Protein AF-A0A087K608-F1 (afdb_monomer_lite)

Foldseek 3Di:
DAADDPVAWFWKFFQDPNDTAIWTFGDWDQDPVRKIKTWTFGDDVPDGTDIDIDIPPDPGIDGDDDPRYDDPDDD

pLDDT: mean 80.21, std 13.37, range [45.0, 92.0]

Radius of gyration: 11.94 Å; chains: 1; bounding box: 25×29×33 Å

Secondary structure (DSSP, 8-state):
-EE--GGG--EEEEEETTEEEEEEEEEEEE-TTS-EEEEEEEEETTEEEEEEEEETTSTTEEE---TT---PPP-

Structure (mmCIF, N/CA/C/O backbone):
data_AF-A0A087K608-F1
#
_entry.id   AF-A0A087K608-F1
#
loop_
_atom_site.group_PDB
_atom_site.id
_atom_site.type_symbol
_atom_site.label_atom_id
_atom_site.label_alt_id
_atom_site.label_comp_id
_atom_site.label_asym_id
_atom_site.label_entity_id
_atom_site.label_seq_id
_atom_site.pdbx_PDB_ins_code
_atom_site.Cartn_x
_atom_site.Cartn_y
_atom_site.Cartn_z
_atom_site.occupancy
_atom_site.B_iso_or_equiv
_atom_site.auth_seq_id
_atom_site.auth_comp_id
_atom_site.auth_asym_id
_atom_site.auth_atom_id
_atom_site.pdbx_PDB_model_num
ATOM 1 N N . MET A 1 1 ? 12.148 -6.910 -8.902 1.00 83.31 1 MET A N 1
ATOM 2 C CA . MET A 1 1 ? 11.841 -5.999 -7.777 1.00 83.31 1 MET A CA 1
ATOM 3 C C . MET A 1 1 ? 12.222 -4.540 -8.058 1.00 83.31 1 MET A C 1
ATOM 5 O O . MET A 1 1 ? 13.344 -4.258 -8.453 1.00 83.31 1 MET A O 1
ATOM 9 N N . HIS A 1 2 ? 11.294 -3.611 -7.825 1.00 86.06 2 HIS A N 1
ATOM 10 C CA . HIS A 1 2 ? 11.431 -2.156 -7.906 1.00 86.06 2 HIS A CA 1
ATOM 11 C C . HIS A 1 2 ? 11.141 -1.538 -6.530 1.00 86.06 2 HIS A C 1
ATOM 13 O O . HIS A 1 2 ? 10.104 -1.825 -5.938 1.00 86.06 2 HIS A O 1
ATOM 19 N N . ILE A 1 3 ? 12.035 -0.695 -6.010 1.00 88.88 3 ILE A N 1
ATOM 20 C CA . ILE A 1 3 ? 11.895 -0.062 -4.689 1.00 88.88 3 ILE A CA 1
ATOM 21 C C . ILE A 1 3 ? 11.516 1.405 -4.877 1.00 88.88 3 ILE A C 1
ATOM 23 O O . ILE A 1 3 ? 12.202 2.139 -5.586 1.00 88.88 3 ILE A O 1
ATOM 27 N N . TYR A 1 4 ? 10.452 1.845 -4.207 1.00 83.94 4 TYR A N 1
ATOM 28 C CA . TYR A 1 4 ? 9.999 3.228 -4.287 1.00 83.94 4 TYR A CA 1
ATOM 29 C C . TYR A 1 4 ? 10.778 4.122 -3.309 1.00 83.94 4 TYR A C 1
ATOM 31 O O . TYR A 1 4 ? 10.884 3.800 -2.114 1.00 83.94 4 TYR A O 1
ATOM 39 N N . PRO A 1 5 ? 11.288 5.281 -3.765 1.00 83.12 5 PRO A N 1
ATOM 40 C CA . PRO A 1 5 ? 11.953 6.229 -2.882 1.00 83.12 5 PRO A CA 1
ATOM 41 C C . PRO A 1 5 ? 10.964 6.768 -1.843 1.00 83.12 5 PRO A C 1
ATOM 43 O O . PRO A 1 5 ? 9.788 6.962 -2.142 1.00 83.12 5 PRO A O 1
ATOM 46 N N . ARG A 1 6 ? 11.437 7.030 -0.613 1.00 79.88 6 ARG A N 1
ATOM 47 C CA . ARG A 1 6 ? 10.585 7.357 0.556 1.00 79.88 6 ARG A CA 1
ATOM 48 C C . ARG A 1 6 ? 9.559 8.465 0.289 1.00 79.88 6 ARG A C 1
ATOM 50 O O . ARG A 1 6 ? 8.440 8.356 0.771 1.00 79.88 6 ARG A O 1
ATOM 57 N N . LEU A 1 7 ? 9.935 9.484 -0.486 1.00 79.19 7 LEU A N 1
ATOM 58 C CA . LEU A 1 7 ? 9.097 10.650 -0.792 1.00 79.19 7 LEU A CA 1
ATOM 59 C C . LEU A 1 7 ? 8.117 10.439 -1.960 1.00 79.19 7 LEU A C 1
ATOM 61 O O . LEU A 1 7 ? 7.285 11.301 -2.199 1.00 79.19 7 LEU A O 1
ATOM 65 N N . ARG A 1 8 ? 8.202 9.324 -2.698 1.00 81.12 8 ARG A N 1
ATOM 66 C CA . ARG A 1 8 ? 7.316 9.010 -3.840 1.00 81.12 8 ARG A CA 1
ATOM 67 C C . ARG A 1 8 ? 6.705 7.618 -3.724 1.00 81.12 8 ARG A C 1
ATOM 69 O O . ARG A 1 8 ? 6.519 6.921 -4.720 1.00 81.12 8 ARG A O 1
ATOM 76 N N . ARG A 1 9 ? 6.460 7.169 -2.495 1.00 84.88 9 ARG A N 1
ATOM 77 C CA . ARG A 1 9 ? 5.858 5.859 -2.264 1.00 84.88 9 ARG A CA 1
ATOM 78 C C . ARG A 1 9 ? 4.388 5.891 -2.678 1.00 84.88 9 ARG A C 1
ATOM 80 O O . ARG A 1 9 ? 3.653 6.738 -2.160 1.00 84.88 9 ARG A O 1
ATOM 87 N N . PRO A 1 10 ? 3.946 4.989 -3.572 1.00 85.06 10 PRO A N 1
ATOM 88 C CA . PRO A 1 10 ? 2.538 4.830 -3.871 1.00 85.06 10 PRO A CA 1
ATOM 89 C C . PRO A 1 10 ? 1.821 4.184 -2.686 1.00 85.06 10 PRO A C 1
ATOM 91 O O . PRO A 1 10 ? 2.414 3.830 -1.666 1.00 85.06 10 PRO A O 1
ATOM 94 N N . GLY A 1 11 ? 0.505 4.111 -2.781 1.00 86.75 11 GLY A N 1
ATOM 95 C CA . GLY A 1 11 ? -0.370 3.678 -1.711 1.00 86.75 11 GLY A CA 1
ATOM 96 C C . GLY A 1 11 ? -1.257 2.572 -2.227 1.00 86.75 11 GLY A C 1
ATOM 97 O O . GLY A 1 11 ? -1.565 2.493 -3.414 1.00 86.75 11 GLY A O 1
ATOM 98 N N . LEU A 1 12 ? -1.662 1.708 -1.313 1.00 87.88 12 LEU A N 1
ATOM 99 C CA . LEU A 1 12 ? -2.488 0.558 -1.620 1.00 87.88 12 LEU A CA 1
ATOM 100 C C . LEU A 1 12 ? -3.568 0.445 -0.554 1.00 87.88 12 LEU A C 1
ATOM 102 O O . LEU A 1 12 ? -3.260 0.439 0.638 1.00 87.88 12 LEU A O 1
ATOM 106 N N . TYR A 1 13 ? -4.831 0.353 -0.962 1.00 87.62 13 TYR A N 1
ATOM 107 C CA . TYR A 1 13 ? -5.892 -0.001 -0.033 1.00 87.62 13 TYR A CA 1
ATOM 108 C C . TYR A 1 13 ? -5.882 -1.506 0.182 1.00 87.62 13 TYR A C 1
ATOM 110 O O . TYR A 1 13 ? -6.032 -2.295 -0.749 1.00 87.62 13 TYR A O 1
ATOM 118 N N . ILE A 1 14 ? -5.736 -1.901 1.437 1.00 88.94 14 ILE A N 1
ATOM 119 C CA . ILE A 1 14 ? -5.779 -3.289 1.873 1.00 88.94 14 ILE A CA 1
ATOM 120 C C . ILE A 1 14 ? -6.948 -3.483 2.829 1.00 88.94 14 ILE A C 1
ATOM 122 O O . ILE A 1 14 ? -7.283 -2.597 3.617 1.00 88.94 14 ILE A O 1
ATOM 126 N N . ARG A 1 15 ? -7.582 -4.650 2.790 1.00 87.56 15 ARG A N 1
ATOM 127 C CA . ARG A 1 15 ? -8.631 -5.004 3.739 1.00 87.56 15 ARG A CA 1
ATOM 128 C C . ARG A 1 15 ? -8.015 -5.738 4.921 1.00 87.56 15 ARG A C 1
ATOM 130 O O . ARG A 1 15 ? -7.511 -6.848 4.789 1.00 87.56 15 ARG A O 1
ATOM 137 N N . HIS A 1 16 ? -8.069 -5.120 6.092 1.00 83.44 16 HIS A N 1
ATOM 138 C CA . HIS A 1 16 ? -7.545 -5.660 7.338 1.00 83.44 16 HIS A CA 1
ATOM 139 C C . HIS A 1 16 ? -8.654 -5.680 8.390 1.00 83.44 16 HIS A C 1
ATOM 141 O O . HIS A 1 16 ? -9.270 -4.652 8.667 1.00 83.44 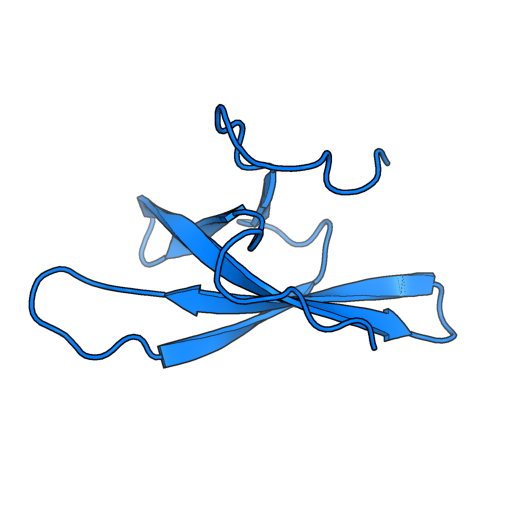16 HIS A O 1
ATOM 147 N N . LYS A 1 17 ? -8.931 -6.854 8.974 1.00 83.69 17 LYS A N 1
ATOM 148 C CA . LYS A 1 17 ? -10.003 -7.045 9.975 1.00 83.69 17 LYS A CA 1
ATOM 149 C C . LYS A 1 17 ? -11.352 -6.447 9.534 1.00 83.69 17 LYS A C 1
ATOM 151 O O . LYS A 1 17 ? -12.020 -5.747 10.287 1.00 83.69 17 LYS A O 1
ATOM 156 N N . GLY A 1 18 ? -11.717 -6.665 8.271 1.00 85.81 18 GLY A N 1
ATOM 157 C CA . GLY A 1 18 ? -12.973 -6.179 7.692 1.00 85.81 18 GLY A CA 1
ATOM 158 C C . GLY A 1 18 ? -12.981 -4.709 7.255 1.00 85.81 18 GLY A C 1
ATOM 159 O O . GLY A 1 18 ? -13.866 -4.345 6.478 1.00 85.81 18 GLY A O 1
ATOM 160 N N . LYS A 1 19 ? -11.988 -3.898 7.647 1.00 86.69 19 LYS A N 1
ATOM 161 C CA . LYS A 1 19 ? -11.872 -2.473 7.299 1.00 86.69 19 LYS A CA 1
ATOM 162 C C . LYS A 1 19 ? -10.856 -2.246 6.181 1.00 86.69 19 LYS A C 1
ATOM 164 O O . LYS A 1 19 ? -9.866 -2.966 6.088 1.00 86.69 19 LYS A O 1
ATOM 169 N N . TRP A 1 20 ? -11.094 -1.243 5.342 1.00 86.25 20 TRP A N 1
ATOM 170 C CA . TRP A 1 20 ? -10.108 -0.786 4.363 1.00 86.25 20 TRP A CA 1
ATOM 171 C C . TRP A 1 20 ? -9.106 0.145 5.038 1.00 86.25 20 TRP A C 1
ATOM 173 O O . TRP A 1 20 ? -9.499 1.085 5.724 1.00 86.25 20 TRP A O 1
ATOM 183 N N . LEU A 1 21 ? -7.821 -0.126 4.845 1.00 86.88 21 LEU A N 1
ATOM 184 C CA . LEU A 1 21 ? -6.714 0.678 5.344 1.00 86.88 21 LEU A CA 1
ATOM 185 C C . LEU A 1 21 ? -5.818 1.064 4.178 1.00 86.88 21 LEU A C 1
ATOM 187 O O . LEU A 1 21 ? -5.565 0.247 3.294 1.00 86.88 21 LEU A 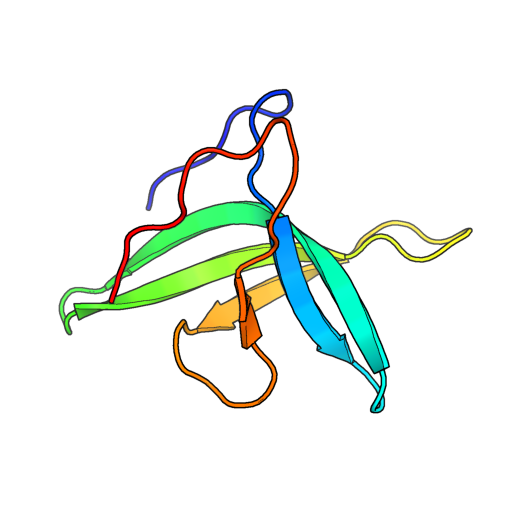O 1
ATOM 191 N N . ARG A 1 22 ? -5.323 2.299 4.189 1.00 86.06 22 ARG A N 1
ATOM 192 C CA . ARG A 1 22 ? -4.318 2.752 3.231 1.00 86.06 22 ARG A CA 1
ATOM 193 C C . ARG A 1 22 ? -2.935 2.369 3.748 1.00 86.06 22 ARG A C 1
ATOM 195 O O . ARG A 1 22 ? -2.509 2.867 4.783 1.00 86.06 22 ARG A O 1
ATOM 202 N N . ALA A 1 23 ? -2.249 1.498 3.024 1.00 87.94 23 ALA A N 1
ATOM 203 C CA . ALA A 1 23 ? -0.870 1.118 3.283 1.00 87.94 23 ALA A CA 1
ATOM 204 C C . ALA A 1 23 ? 0.077 1.823 2.304 1.00 87.94 23 ALA A C 1
ATOM 206 O O . ALA A 1 23 ? -0.315 2.174 1.189 1.00 87.94 23 ALA A O 1
ATOM 207 N N . THR A 1 24 ? 1.324 2.028 2.718 1.00 89.25 24 THR A N 1
ATOM 208 C CA . THR A 1 24 ? 2.346 2.692 1.901 1.00 89.25 24 THR A CA 1
ATOM 209 C C . THR A 1 24 ? 3.189 1.645 1.190 1.00 89.25 24 THR A C 1
ATOM 211 O O . THR A 1 24 ? 3.843 0.844 1.847 1.00 89.25 24 THR A O 1
ATOM 214 N N . VAL A 1 25 ? 3.226 1.654 -0.138 1.00 89.69 25 VAL A N 1
ATOM 215 C CA . VAL A 1 25 ? 4.008 0.700 -0.931 1.00 89.69 25 VAL A CA 1
ATOM 216 C C . VAL A 1 25 ? 5.490 1.064 -0.868 1.00 89.69 25 VAL A C 1
ATOM 218 O O . VAL A 1 25 ? 5.906 2.158 -1.247 1.00 89.69 25 VAL A O 1
ATOM 221 N N . THR A 1 26 ? 6.308 0.139 -0.383 1.00 90.19 26 THR A N 1
ATOM 222 C CA . THR A 1 26 ? 7.762 0.297 -0.283 1.00 90.19 26 THR A CA 1
ATOM 223 C C . THR A 1 26 ? 8.470 -0.279 -1.500 1.00 90.19 26 THR A C 1
ATOM 225 O O . THR A 1 26 ? 9.455 0.295 -1.963 1.00 90.19 26 THR A O 1
ATOM 228 N N . SER A 1 27 ? 7.948 -1.370 -2.054 1.00 90.25 27 SER A N 1
ATOM 229 C CA . SER A 1 27 ? 8.466 -1.992 -3.265 1.00 90.25 27 SER A CA 1
ATOM 230 C C . SER A 1 27 ? 7.388 -2.775 -4.011 1.00 90.25 27 SER A C 1
ATOM 232 O O . SER A 1 27 ? 6.355 -3.160 -3.462 1.00 90.25 27 SER A O 1
ATOM 234 N N . ARG A 1 28 ? 7.650 -3.001 -5.293 1.00 90.00 28 ARG A N 1
ATOM 235 C CA . ARG A 1 28 ? 6.879 -3.838 -6.203 1.00 90.00 28 ARG A CA 1
ATOM 236 C C . ARG A 1 28 ? 7.786 -4.948 -6.702 1.00 90.00 28 ARG A C 1
ATOM 238 O O . ARG A 1 28 ? 8.885 -4.667 -7.170 1.00 90.00 28 ARG A O 1
ATOM 245 N N . ASP A 1 29 ? 7.331 -6.184 -6.664 1.00 91.44 29 ASP A N 1
ATOM 246 C CA . ASP A 1 29 ? 7.992 -7.290 -7.333 1.00 91.44 29 ASP A CA 1
ATOM 247 C C . ASP A 1 29 ? 7.124 -7.828 -8.461 1.00 91.44 29 ASP A C 1
ATOM 249 O O . ASP A 1 29 ? 5.909 -7.943 -8.315 1.00 91.44 29 ASP A O 1
ATOM 253 N N . THR A 1 30 ? 7.754 -8.110 -9.594 1.00 91.25 30 THR A N 1
ATOM 254 C CA . THR A 1 30 ? 7.101 -8.715 -10.755 1.00 91.25 30 THR A CA 1
ATOM 255 C C . THR A 1 30 ? 7.752 -10.071 -10.935 1.00 91.25 30 THR A C 1
ATOM 257 O O . THR A 1 30 ? 8.950 -10.150 -11.205 1.00 91.25 30 THR A O 1
ATOM 260 N N . HIS A 1 31 ? 6.970 -11.121 -10.735 1.00 87.00 31 HIS A N 1
ATOM 261 C CA . HIS A 1 31 ? 7.422 -12.498 -10.826 1.00 87.00 31 HIS A CA 1
ATOM 262 C C . HIS A 1 31 ? 7.405 -12.973 -12.289 1.00 87.00 31 HIS A C 1
ATOM 264 O O . HIS A 1 31 ? 6.711 -12.409 -13.135 1.00 87.00 31 HIS A O 1
ATOM 270 N N . HIS A 1 32 ? 8.180 -14.019 -12.597 1.00 90.50 32 HIS A N 1
ATOM 271 C CA . HIS A 1 32 ? 8.285 -14.578 -13.954 1.00 90.50 32 HIS A CA 1
ATOM 272 C C . HIS A 1 32 ? 6.962 -15.140 -14.500 1.00 90.50 32 HIS A C 1
ATOM 274 O O . HIS A 1 32 ? 6.797 -15.232 -15.712 1.00 90.50 32 HIS A O 1
ATOM 280 N N . ASP A 1 33 ? 6.025 -15.494 -13.620 1.00 89.12 33 ASP A N 1
ATOM 281 C CA . ASP A 1 33 ? 4.668 -15.950 -13.946 1.00 89.12 33 ASP A CA 1
ATOM 282 C C . ASP A 1 33 ? 3.697 -14.794 -14.263 1.00 89.12 33 ASP A C 1
ATOM 284 O O . ASP A 1 33 ? 2.515 -15.020 -14.514 1.00 89.12 33 ASP A O 1
ATOM 288 N N . GLY A 1 34 ? 4.184 -13.548 -14.250 1.00 85.62 34 GLY A N 1
ATOM 289 C CA . GLY A 1 34 ? 3.398 -12.347 -14.520 1.00 85.62 34 GLY A CA 1
ATOM 290 C C . GLY A 1 34 ? 2.647 -11.806 -13.304 1.00 85.62 34 GLY A C 1
ATOM 291 O O . GLY A 1 34 ? 2.020 -10.750 -13.397 1.00 85.62 34 GLY A O 1
ATOM 292 N N . HIS A 1 35 ? 2.712 -12.463 -12.141 1.00 88.69 35 HIS A N 1
ATOM 293 C CA . HIS A 1 35 ? 2.078 -11.933 -10.940 1.00 88.69 35 HIS A CA 1
ATOM 294 C C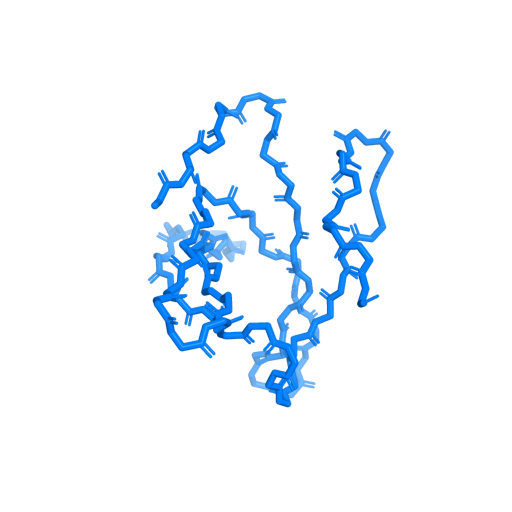 . HIS A 1 35 ? 2.894 -10.799 -10.317 1.00 88.69 35 HIS A C 1
ATOM 296 O O . HIS A 1 35 ? 4.125 -10.807 -10.287 1.00 88.69 35 HIS A O 1
ATOM 302 N N . VAL A 1 36 ? 2.176 -9.801 -9.798 1.00 90.81 36 VAL A N 1
ATOM 303 C CA . VAL A 1 36 ? 2.767 -8.633 -9.143 1.00 90.81 36 VAL A CA 1
ATOM 304 C C . VAL A 1 36 ? 2.511 -8.700 -7.645 1.00 90.81 36 VAL A C 1
ATOM 306 O O . VAL A 1 36 ? 1.369 -8.846 -7.208 1.00 90.81 36 VAL A O 1
ATOM 309 N N . THR A 1 37 ? 3.569 -8.540 -6.861 1.00 91.56 37 THR A N 1
ATOM 310 C CA . THR A 1 37 ? 3.527 -8.493 -5.400 1.00 91.56 37 THR A CA 1
ATOM 311 C C . THR A 1 37 ? 3.934 -7.104 -4.925 1.00 91.56 37 THR A C 1
ATOM 313 O O . THR A 1 37 ? 5.002 -6.603 -5.259 1.00 91.56 37 THR A O 1
ATOM 316 N N . TYR A 1 38 ? 3.098 -6.462 -4.120 1.00 90.88 38 TYR A N 1
ATOM 317 C CA . TYR A 1 38 ? 3.392 -5.179 -3.493 1.00 90.88 38 TYR A CA 1
ATOM 318 C C . TYR A 1 38 ? 3.789 -5.389 -2.040 1.00 90.88 38 TYR A C 1
ATOM 320 O O . TYR A 1 38 ? 3.013 -5.927 -1.250 1.00 90.88 38 TYR A O 1
ATOM 328 N N . HIS A 1 39 ? 4.977 -4.922 -1.670 1.00 92.00 39 HIS A N 1
ATOM 329 C CA . HIS A 1 39 ? 5.368 -4.816 -0.274 1.00 92.00 39 HIS A CA 1
ATOM 330 C C . HIS A 1 39 ? 4.894 -3.475 0.249 1.00 92.00 39 HIS A C 1
ATOM 332 O O . HIS A 1 39 ? 5.165 -2.427 -0.341 1.00 92.00 39 HIS A O 1
ATOM 338 N N . VAL A 1 40 ? 4.175 -3.513 1.359 1.00 90.56 40 VAL A N 1
ATOM 339 C CA . VAL A 1 40 ? 3.591 -2.331 1.967 1.00 90.56 40 VAL A CA 1
ATOM 340 C C . VAL A 1 40 ? 3.979 -2.242 3.428 1.00 90.56 40 VAL A C 1
ATOM 342 O O . VAL A 1 40 ? 4.093 -3.256 4.114 1.00 90.56 40 VAL A O 1
ATOM 345 N N . ASP A 1 41 ? 4.151 -1.017 3.896 1.00 90.06 41 ASP A N 1
ATOM 346 C CA . ASP A 1 41 ? 4.210 -0.684 5.306 1.00 90.06 41 ASP A CA 1
ATOM 347 C C . ASP A 1 41 ? 2.819 -0.234 5.761 1.00 90.06 41 ASP A C 1
ATOM 349 O O . ASP A 1 41 ? 2.209 0.665 5.165 1.00 90.06 41 ASP A O 1
ATOM 353 N N . ILE A 1 42 ? 2.288 -0.911 6.777 1.00 86.06 42 ILE A N 1
ATOM 354 C CA . ILE A 1 42 ? 0.964 -0.624 7.327 1.00 86.06 42 ILE A CA 1
ATOM 355 C C . ILE A 1 42 ? 1.156 0.086 8.659 1.00 86.06 42 ILE A C 1
ATOM 357 O O . ILE A 1 42 ? 1.367 -0.560 9.685 1.00 86.06 42 ILE A O 1
ATOM 361 N N . ALA A 1 43 ? 1.061 1.410 8.643 1.00 80.44 43 ALA A N 1
ATOM 362 C CA . ALA A 1 43 ? 1.042 2.201 9.862 1.00 80.44 43 ALA A CA 1
ATOM 363 C C . ALA A 1 43 ? -0.341 2.108 10.527 1.00 80.44 43 ALA A C 1
ATOM 365 O O . ALA A 1 43 ? -1.372 2.295 9.878 1.00 80.44 43 ALA A O 1
ATOM 366 N N . PHE A 1 44 ? -0.355 1.837 11.830 1.00 73.56 44 PHE A N 1
ATOM 367 C CA . PHE A 1 44 ? -1.537 1.987 12.676 1.00 73.56 44 PHE A CA 1
ATOM 368 C C . PHE A 1 44 ? -1.272 3.134 13.641 1.00 73.56 44 PHE A C 1
ATOM 370 O O . PHE A 1 44 ? -0.139 3.305 14.092 1.00 73.56 44 PHE A O 1
ATOM 377 N N . GLU A 1 45 ? -2.304 3.905 13.966 1.00 66.69 45 GLU A N 1
ATOM 378 C CA . GLU A 1 45 ? -2.201 4.978 14.956 1.00 66.69 45 GLU A CA 1
ATOM 379 C C . GLU A 1 45 ? -1.551 4.445 16.247 1.00 66.69 45 GLU A C 1
ATOM 381 O O . GLU A 1 45 ? -2.025 3.477 16.846 1.00 66.69 45 GLU A O 1
ATOM 386 N N . GLY A 1 46 ? -0.403 5.022 16.619 1.00 62.81 46 GLY A N 1
ATOM 387 C CA . GLY A 1 46 ? 0.347 4.650 17.822 1.00 62.81 46 GLY A CA 1
ATOM 388 C C . GLY A 1 46 ? 1.162 3.348 17.759 1.00 62.81 46 GLY A C 1
ATOM 389 O O . GLY A 1 46 ? 1.639 2.907 18.803 1.00 62.81 46 GLY A O 1
ATOM 390 N N . LYS A 1 47 ? 1.346 2.709 16.591 1.00 68.62 47 LYS A N 1
ATOM 391 C CA . LYS A 1 47 ? 2.193 1.505 16.456 1.00 68.62 47 LYS A CA 1
ATOM 392 C C . LYS A 1 47 ? 3.204 1.627 15.323 1.00 68.62 47 LYS A C 1
ATOM 394 O O . LYS A 1 47 ? 2.892 2.160 14.260 1.00 68.62 47 LYS A O 1
ATOM 399 N N . SER A 1 48 ? 4.393 1.057 15.535 1.00 68.31 48 SER A N 1
ATOM 400 C CA . SER A 1 48 ? 5.367 0.839 14.463 1.00 68.31 48 SER A CA 1
ATOM 401 C C . SER A 1 48 ? 4.700 0.063 13.331 1.00 68.31 48 SER A C 1
ATOM 403 O O . SER A 1 48 ? 4.083 -0.980 13.571 1.00 68.31 48 SER A O 1
ATOM 405 N N . GLY A 1 49 ? 4.792 0.601 12.114 1.00 72.62 49 GLY A N 1
ATOM 406 C CA . GLY A 1 49 ? 4.298 -0.080 10.928 1.00 72.62 49 GLY A CA 1
ATOM 407 C C . GLY A 1 49 ? 4.957 -1.449 10.786 1.00 72.62 49 GLY A C 1
ATOM 408 O O . GLY A 1 49 ? 6.114 -1.633 11.168 1.00 72.62 49 GLY A O 1
ATOM 409 N N . TYR A 1 50 ? 4.202 -2.431 10.298 1.00 81.50 50 TYR A N 1
ATOM 410 C CA . TYR A 1 50 ? 4.780 -3.714 9.912 1.00 81.50 50 TYR A CA 1
ATOM 411 C C . TYR A 1 50 ? 4.702 -3.891 8.401 1.00 81.50 50 TYR A C 1
ATOM 413 O O . TYR A 1 50 ? 3.713 -3.526 7.755 1.00 81.50 50 TYR A O 1
ATOM 421 N N . GLY A 1 51 ? 5.763 -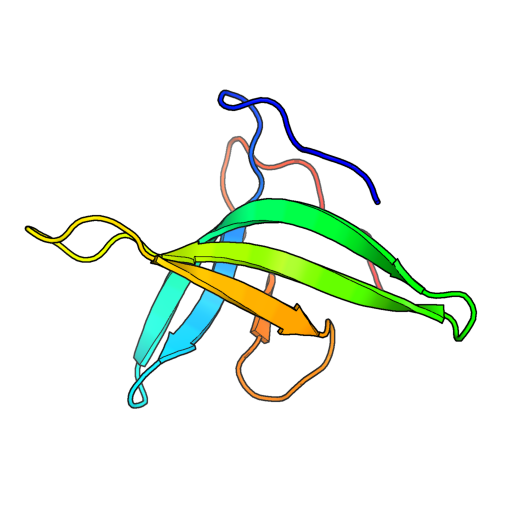4.482 7.855 1.00 87.31 51 GLY A N 1
ATOM 422 C CA . GLY A 1 51 ? 5.856 -4.835 6.449 1.00 87.31 51 GLY A CA 1
ATOM 423 C C . GLY A 1 51 ? 4.992 -6.050 6.130 1.00 87.31 51 GLY A C 1
ATOM 424 O O . GLY A 1 51 ? 5.027 -7.056 6.841 1.00 87.31 51 GLY A O 1
ATOM 425 N N . ARG A 1 52 ? 4.227 -5.987 5.041 1.00 89.88 52 ARG A N 1
ATOM 426 C CA . ARG A 1 52 ? 3.505 -7.144 4.503 1.00 89.88 52 ARG A CA 1
ATOM 427 C C . ARG A 1 52 ? 3.483 -7.112 2.983 1.00 89.88 52 ARG A C 1
ATOM 429 O O . ARG A 1 52 ? 3.454 -6.044 2.384 1.00 89.88 52 ARG A O 1
ATOM 436 N N . ALA A 1 53 ? 3.493 -8.289 2.371 1.00 91.31 53 ALA A N 1
ATOM 437 C CA . ALA A 1 53 ? 3.363 -8.450 0.931 1.00 91.31 53 ALA A CA 1
ATOM 438 C C . ALA A 1 53 ? 1.910 -8.778 0.557 1.00 91.31 53 ALA A C 1
ATOM 440 O O . ALA A 1 53 ? 1.255 -9.574 1.234 1.00 91.31 53 ALA A O 1
ATOM 441 N N . TYR A 1 54 ? 1.417 -8.159 -0.511 1.00 89.94 54 TYR A N 1
ATOM 442 C CA . TYR A 1 54 ? 0.084 -8.373 -1.068 1.00 89.94 54 TYR A CA 1
ATOM 443 C C . TYR A 1 54 ? 0.194 -8.600 -2.569 1.00 89.94 54 TYR A C 1
ATOM 445 O O . TYR A 1 54 ? 0.821 -7.806 -3.267 1.00 89.94 54 TYR A O 1
ATOM 453 N N . ARG A 1 55 ? -0.442 -9.653 -3.079 1.00 90.56 55 ARG A N 1
ATOM 454 C CA . ARG A 1 55 ? -0.507 -9.895 -4.517 1.00 90.56 55 ARG A CA 1
ATOM 455 C C . ARG A 1 55 ? -1.567 -8.996 -5.150 1.00 90.56 55 ARG A C 1
ATOM 457 O O . ARG A 1 55 ? -2.667 -8.849 -4.619 1.00 90.56 55 ARG A O 1
ATOM 464 N N . TRP A 1 56 ? -1.241 -8.393 -6.285 1.00 86.69 56 TRP A N 1
ATOM 465 C CA . TRP A 1 56 ? -2.203 -7.641 -7.082 1.00 86.69 56 TRP A CA 1
ATOM 466 C C . TRP A 1 56 ? -3.344 -8.547 -7.562 1.00 86.69 56 TRP A C 1
ATOM 468 O O . TRP A 1 56 ? -3.121 -9.712 -7.889 1.00 86.69 56 TRP A O 1
ATOM 478 N N . GLY A 1 57 ? -4.573 -8.028 -7.560 1.00 84.19 57 GLY A N 1
ATOM 479 C CA . GLY A 1 57 ? -5.776 -8.782 -7.932 1.00 84.19 57 GLY A CA 1
ATOM 480 C C . GLY A 1 57 ? -6.302 -9.754 -6.866 1.00 84.19 57 GLY A C 1
ATOM 481 O O . GLY A 1 57 ? -7.372 -10.329 -7.046 1.00 84.19 57 GLY A O 1
ATOM 482 N N . GLN A 1 58 ? -5.612 -9.937 -5.731 1.00 88.81 58 GLN A N 1
ATOM 483 C CA . GLN A 1 58 ? -6.148 -10.777 -4.656 1.00 88.81 58 GLN A CA 1
ATOM 484 C C . GLN A 1 58 ? -7.324 -10.081 -3.930 1.00 88.81 58 GLN A C 1
ATOM 486 O O . GLN A 1 58 ? -7.350 -8.847 -3.820 1.00 88.81 58 GLN A O 1
ATOM 491 N N . PRO A 1 59 ? -8.271 -10.838 -3.344 1.00 88.44 59 PRO A N 1
ATOM 492 C CA . PRO A 1 59 ? -9.359 -10.264 -2.559 1.00 88.44 59 PRO A CA 1
ATOM 493 C C .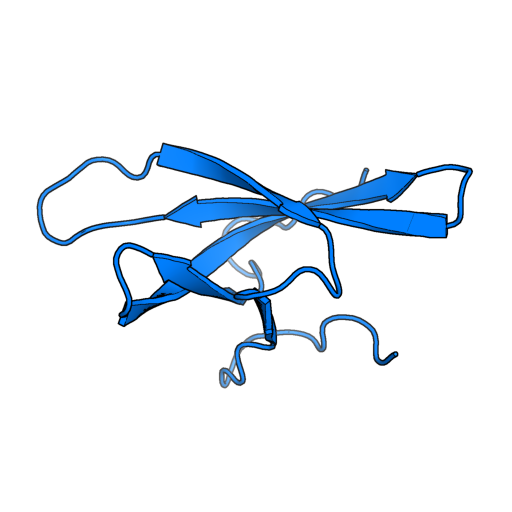 PRO A 1 59 ? -8.850 -9.360 -1.431 1.00 88.44 59 PRO A C 1
ATOM 495 O O . PRO A 1 59 ? -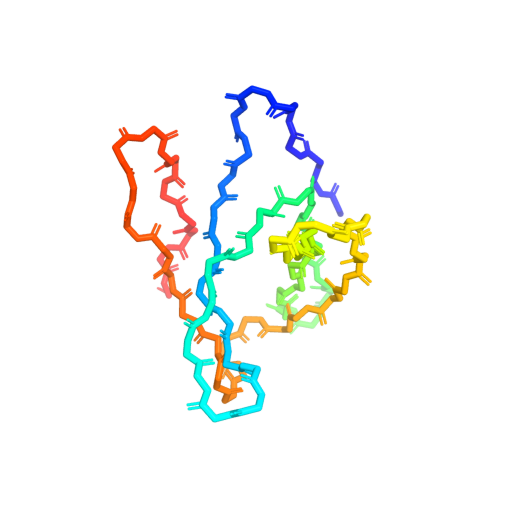7.956 -9.720 -0.665 1.00 88.44 59 PRO A O 1
ATOM 498 N N . GLY A 1 60 ? -9.453 -8.177 -1.301 1.00 85.88 60 GLY A N 1
ATOM 499 C CA . GLY A 1 60 ? -9.067 -7.220 -0.265 1.00 85.88 60 GLY A CA 1
ATOM 500 C C . GLY A 1 60 ? -7.841 -6.370 -0.606 1.00 85.88 60 GLY A C 1
ATOM 501 O O . GLY A 1 60 ? -7.253 -5.806 0.310 1.00 85.88 60 GLY A O 1
ATOM 502 N N . VAL A 1 61 ? -7.469 -6.246 -1.882 1.00 87.50 61 VAL A N 1
ATOM 503 C CA . VAL A 1 61 ? -6.450 -5.302 -2.371 1.00 87.50 61 VAL A CA 1
ATOM 504 C C . VAL A 1 61 ? -7.062 -4.400 -3.438 1.00 87.50 61 VAL A C 1
ATOM 506 O O . VAL A 1 61 ? -7.763 -4.884 -4.323 1.00 87.50 61 VAL A O 1
ATOM 509 N N . ARG A 1 62 ? -6.840 -3.085 -3.337 1.00 84.94 62 ARG A N 1
ATOM 510 C CA . ARG A 1 62 ? -7.325 -2.071 -4.285 1.00 84.94 62 ARG A CA 1
ATOM 511 C C . ARG A 1 62 ? -6.327 -0.927 -4.436 1.00 84.94 62 ARG A C 1
ATOM 513 O O . ARG A 1 62 ? -5.579 -0.620 -3.508 1.00 84.94 62 ARG A O 1
ATOM 520 N N . TYR A 1 63 ? -6.367 -0.267 -5.589 1.00 79.00 63 TYR A N 1
ATOM 521 C CA . TYR A 1 63 ? -5.599 0.949 -5.848 1.00 79.00 63 TYR A CA 1
ATOM 522 C C . TYR A 1 63 ? -5.959 2.067 -4.863 1.00 79.00 63 TYR A C 1
ATOM 524 O O . TYR A 1 63 ? -7.145 2.278 -4.606 1.00 79.00 63 TYR A O 1
ATOM 532 N N . ALA A 1 64 ? -4.966 2.795 -4.337 1.00 72.00 64 ALA A N 1
ATOM 533 C CA . ALA A 1 64 ? -5.222 4.012 -3.572 1.00 72.00 64 ALA A CA 1
ATOM 534 C C . ALA A 1 64 ? -5.087 5.247 -4.467 1.00 72.00 64 ALA A C 1
ATOM 536 O O . ALA A 1 64 ? -3.986 5.606 -4.874 1.00 72.00 64 ALA A O 1
ATOM 537 N N . TYR A 1 65 ? -6.205 5.921 -4.738 1.00 61.50 65 TYR A N 1
ATOM 538 C CA . TYR A 1 65 ? -6.192 7.225 -5.396 1.00 61.50 65 TYR A CA 1
ATOM 539 C C . TYR A 1 65 ? -5.686 8.270 -4.391 1.00 61.50 65 TYR A C 1
ATOM 541 O O . TYR A 1 65 ? -6.296 8.471 -3.341 1.00 61.50 65 TYR A O 1
ATOM 549 N N . GLY A 1 66 ? -4.545 8.897 -4.666 1.00 51.03 66 GLY A N 1
ATOM 550 C CA . GLY A 1 66 ? -3.975 9.943 -3.821 1.00 51.03 66 GLY A CA 1
ATOM 551 C C . GLY A 1 66 ? -3.259 11.000 -4.665 1.00 51.03 66 GLY A C 1
ATOM 552 O O . GLY A 1 66 ? -2.702 10.641 -5.700 1.00 51.03 66 GLY A O 1
ATOM 553 N N . PRO A 1 67 ? -3.255 12.276 -4.232 1.00 45.50 67 PRO A N 1
ATOM 554 C CA . PRO A 1 67 ? -2.811 13.420 -5.042 1.00 45.50 67 PRO A CA 1
ATOM 555 C C . PRO A 1 67 ? -1.335 13.367 -5.474 1.00 45.50 67 PRO A C 1
ATOM 557 O O . PRO A 1 67 ? -0.982 13.965 -6.481 1.00 45.50 67 PRO A O 1
ATOM 560 N N . ASP A 1 68 ? -0.496 12.608 -4.763 1.00 48.34 68 ASP A N 1
ATOM 561 C CA . ASP A 1 68 ? 0.951 12.488 -5.013 1.00 48.34 68 ASP A CA 1
ATOM 562 C C . ASP A 1 68 ? 1.390 11.093 -5.493 1.00 48.34 68 ASP A C 1
ATOM 564 O O . ASP A 1 68 ? 2.577 10.758 -5.464 1.00 48.34 68 ASP A O 1
ATOM 568 N N . GLN A 1 69 ? 0.453 10.221 -5.878 1.00 54.59 69 GLN A N 1
ATOM 569 C CA . GLN A 1 69 ? 0.781 8.823 -6.162 1.00 54.59 69 GLN A CA 1
ATOM 570 C C . GLN A 1 69 ? 0.739 8.533 -7.653 1.00 54.59 69 GLN A C 1
ATOM 572 O O . GLN A 1 69 ? -0.317 8.543 -8.278 1.00 54.59 69 GLN A O 1
ATOM 577 N N . GLY A 1 70 ? 1.929 8.262 -8.203 1.00 50.16 70 GLY A N 1
ATOM 578 C CA . GLY A 1 70 ? 2.080 7.711 -9.541 1.00 50.16 70 GLY A CA 1
ATOM 579 C C . GLY A 1 70 ? 1.174 6.496 -9.702 1.00 50.16 70 GLY A C 1
ATOM 580 O O . GLY A 1 70 ? 1.114 5.650 -8.806 1.00 50.16 70 GLY A O 1
ATOM 581 N N . GLN A 1 71 ? 0.465 6.465 -10.828 1.00 53.25 71 GLN A N 1
ATOM 582 C CA . GLN A 1 71 ? -0.434 5.391 -11.228 1.00 53.25 71 GLN A CA 1
ATOM 583 C C . GLN A 1 71 ? 0.250 4.042 -10.968 1.00 53.25 71 GLN A C 1
ATOM 585 O O . GLN A 1 71 ? 1.319 3.761 -11.517 1.00 53.25 71 GLN A O 1
ATOM 590 N N . LEU A 1 72 ? -0.320 3.219 -10.078 1.00 57.56 72 LEU A N 1
ATOM 591 C CA . LEU A 1 72 ? 0.011 1.794 -10.110 1.00 57.56 72 LEU A CA 1
ATOM 592 C C . LEU A 1 72 ? -0.466 1.319 -11.488 1.00 57.56 72 LEU A C 1
ATOM 594 O O . LEU A 1 72 ? -1.512 1.791 -11.931 1.00 57.56 72 LEU A O 1
ATOM 598 N N . PRO A 1 73 ? 0.324 0.491 -12.188 1.00 50.84 73 PRO A N 1
ATOM 599 C CA . PRO A 1 73 ? 0.007 0.088 -13.551 1.00 50.84 73 PRO A CA 1
ATOM 600 C C . PRO A 1 73 ? -1.440 -0.392 -13.631 1.00 50.84 73 PRO A C 1
ATOM 602 O O . PRO A 1 73 ? -1.878 -1.163 -12.771 1.00 50.84 73 PRO A O 1
ATOM 605 N N . ASP A 1 74 ? -2.140 0.135 -14.632 1.00 51.28 74 ASP A N 1
ATOM 606 C CA . ASP A 1 74 ? -3.467 -0.327 -15.017 1.00 51.28 74 ASP A CA 1
ATOM 607 C C . ASP A 1 74 ? -3.414 -1.824 -15.352 1.00 51.28 74 ASP A C 1
ATOM 609 O O . ASP A 1 74 ? -2.355 -2.346 -15.723 1.00 51.28 74 ASP A O 1
ATOM 613 N N . ASP A 1 75 ? -4.551 -2.477 -15.124 1.00 45.00 75 ASP A N 1
ATOM 614 C CA . ASP A 1 75 ? -4.836 -3.883 -15.434 1.00 45.00 75 ASP A CA 1
ATOM 615 C C . ASP A 1 75 ? -4.431 -4.268 -16.869 1.00 45.00 75 ASP A C 1
ATOM 617 O O . ASP A 1 75 ? -4.702 -3.474 -17.802 1.00 45.00 75 ASP A O 1
#

Sequence (75 aa):
MHIYPRLRRPGLYIRHKGKWLRATVTSRDTHHDGHVTYHVDIAFEGKSGYGRAYRWGQPGVRYAYGPDQGQLPDD